Protein AF-A0A938J814-F1 (afdb_monomer_lite)

Foldseek 3Di:
DDAADPVVCVVCVVVQVVPDPDDDYQYHPPRVVVVVVVVVVVVVVLLVVQQVVLVVCVVVVHDQVVVLVDCCVDPNDDPNCVVPGRDDDD

Radius of gyration: 18.56 Å; chains: 1; bounding box: 39×22×46 Å

Secondary structure (DSSP, 8-state):
-B-S-HHHHHHHHHHHTTT-S---B-SSTTHHHHHHHHHHHHHHHHHHHHHHHHHHHHHTT--HHHHHHHHHHSTT--HHHHHS------

pLDDT: mean 95.16, std 5.91, range [56.59, 98.5]

Sequence (90 aa):
MVGGEAATLEAARPALDPFSGLAVHVGGPGMGQVVKLCTNLVSAAQMLATAEATVMAERAGVDLAQLHEVLTHATGDCVAVRTRPPAPDR

Structure (mmCIF, N/CA/C/O backbone):
data_AF-A0A938J814-F1
#
_entry.id   AF-A0A938J814-F1
#
loop_
_atom_site.group_PDB
_atom_site.id
_atom_site.type_symbol
_atom_site.label_atom_id
_atom_site.label_alt_id
_atom_site.label_comp_id
_atom_site.label_asym_id
_atom_site.label_entity_id
_atom_site.label_seq_id
_atom_site.pdbx_PDB_ins_code
_atom_site.Cartn_x
_atom_site.Cartn_y
_atom_site.Cartn_z
_atom_site.occupancy
_atom_site.B_iso_or_equiv
_atom_site.auth_seq_id
_atom_site.auth_comp_id
_atom_site.auth_asym_id
_atom_site.auth_atom_id
_atom_site.pdbx_PDB_model_num
ATOM 1 N N . MET A 1 1 ? 8.837 2.825 -10.334 1.00 95.62 1 MET A N 1
ATOM 2 C CA . MET A 1 1 ? 8.388 1.834 -11.343 1.00 95.62 1 MET A CA 1
ATOM 3 C C . MET A 1 1 ? 8.372 2.508 -12.703 1.00 95.62 1 MET A C 1
ATOM 5 O O . MET A 1 1 ? 7.779 3.573 -12.811 1.00 95.62 1 MET A O 1
ATOM 9 N N . VAL A 1 2 ? 9.058 1.952 -13.699 1.00 96.56 2 VAL A N 1
ATOM 10 C CA . VAL A 1 2 ? 9.228 2.569 -15.023 1.00 96.56 2 VAL A CA 1
ATOM 11 C C . VAL A 1 2 ? 8.978 1.523 -16.105 1.00 96.56 2 VAL A C 1
ATOM 13 O O . VAL A 1 2 ? 9.613 0.471 -16.097 1.00 96.56 2 VAL A O 1
ATOM 16 N N . GLY A 1 3 ? 8.035 1.800 -17.007 1.00 96.75 3 GLY A N 1
ATOM 17 C CA . GLY A 1 3 ? 7.796 0.994 -18.205 1.00 96.75 3 GLY A CA 1
ATOM 18 C C . GLY A 1 3 ? 8.331 1.712 -19.440 1.00 96.75 3 GLY A C 1
ATOM 19 O O . GLY A 1 3 ? 8.133 2.918 -19.569 1.00 96.75 3 GLY A O 1
ATOM 20 N N . GLY A 1 4 ? 8.999 0.986 -20.329 1.00 96.50 4 GLY A N 1
ATOM 21 C CA . GLY A 1 4 ? 9.659 1.525 -21.517 1.00 96.50 4 GLY A CA 1
ATOM 22 C C . GLY A 1 4 ? 10.881 0.696 -21.903 1.00 96.50 4 GLY A C 1
ATOM 23 O O . GLY A 1 4 ? 11.040 -0.436 -21.450 1.00 96.50 4 GLY A O 1
ATOM 24 N N . GLU A 1 5 ? 11.760 1.243 -22.731 1.00 97.62 5 GLU A N 1
ATOM 25 C CA . GLU A 1 5 ? 13.038 0.600 -23.040 1.00 97.62 5 GLU A CA 1
ATOM 26 C C . GLU A 1 5 ? 14.031 0.776 -21.885 1.00 97.62 5 GLU A C 1
ATOM 28 O O . GLU A 1 5 ? 14.121 1.847 -21.279 1.00 97.62 5 GLU A O 1
ATOM 33 N N . ALA A 1 6 ? 14.809 -0.267 -21.589 1.00 96.75 6 ALA A N 1
ATOM 34 C CA . ALA A 1 6 ? 15.795 -0.223 -20.509 1.00 96.75 6 ALA A CA 1
ATOM 35 C C . ALA A 1 6 ? 16.879 0.842 -20.759 1.00 96.75 6 ALA A C 1
ATOM 37 O O . ALA A 1 6 ? 17.244 1.576 -19.845 1.00 96.75 6 ALA A O 1
ATOM 38 N N . ALA A 1 7 ? 17.334 0.988 -22.009 1.00 97.38 7 ALA A N 1
ATOM 39 C CA . ALA A 1 7 ? 18.322 2.001 -22.381 1.00 97.38 7 ALA A CA 1
ATOM 40 C C . ALA A 1 7 ? 17.812 3.433 -22.136 1.00 97.38 7 ALA A C 1
ATOM 42 O O . ALA A 1 7 ? 18.567 4.287 -21.674 1.00 97.38 7 ALA A O 1
ATOM 43 N N . THR A 1 8 ? 16.523 3.692 -22.383 1.00 97.06 8 THR A N 1
ATOM 44 C CA . THR A 1 8 ? 15.904 4.992 -22.089 1.00 97.06 8 THR A CA 1
ATOM 45 C C . THR A 1 8 ? 15.858 5.271 -20.590 1.00 97.06 8 THR A C 1
ATOM 47 O O . THR A 1 8 ? 16.112 6.403 -20.185 1.00 97.06 8 THR A O 1
ATOM 50 N N . LEU A 1 9 ? 15.568 4.262 -19.758 1.00 96.50 9 LEU A N 1
ATOM 51 C CA . LEU A 1 9 ? 15.617 4.423 -18.302 1.00 96.50 9 LEU A CA 1
ATOM 52 C C . LEU A 1 9 ? 17.027 4.794 -17.834 1.00 96.50 9 LEU A C 1
ATOM 54 O O . LEU A 1 9 ? 17.169 5.742 -17.070 1.00 96.50 9 LEU A O 1
ATOM 58 N N . GLU A 1 10 ? 18.060 4.098 -18.308 1.00 97.06 10 GLU A N 1
ATOM 59 C CA . GLU A 1 10 ? 19.440 4.394 -17.904 1.00 97.06 10 GLU A CA 1
ATOM 60 C C . GLU A 1 10 ? 19.892 5.785 -18.36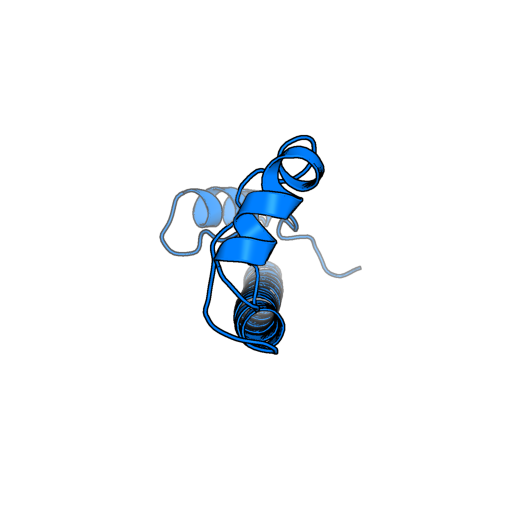2 1.00 97.06 10 GLU A C 1
ATOM 62 O O . GLU A 1 10 ? 20.520 6.513 -17.596 1.00 97.06 10 GLU A O 1
ATOM 67 N N . ALA A 1 11 ? 19.486 6.220 -19.557 1.00 97.88 11 ALA A N 1
ATOM 68 C CA . ALA A 1 11 ? 19.729 7.589 -20.011 1.00 97.88 11 ALA A CA 1
ATOM 69 C C . ALA A 1 11 ? 18.992 8.643 -19.158 1.00 97.88 11 ALA A C 1
ATOM 71 O O . ALA A 1 11 ? 19.512 9.735 -18.941 1.00 97.88 11 ALA A O 1
ATOM 72 N N . ALA A 1 12 ? 17.790 8.328 -18.662 1.00 96.56 12 ALA A N 1
ATOM 73 C CA . ALA A 1 12 ? 16.987 9.221 -17.825 1.00 96.56 12 ALA A CA 1
ATOM 74 C C . ALA A 1 12 ? 17.376 9.191 -16.336 1.00 96.56 12 ALA A C 1
ATOM 76 O O . ALA A 1 12 ? 16.992 10.088 -15.584 1.00 96.56 12 ALA A O 1
ATOM 77 N N . ARG A 1 13 ? 18.141 8.186 -15.898 1.00 95.88 13 ARG A N 1
ATOM 78 C CA . ARG A 1 13 ? 18.511 7.951 -14.497 1.00 95.88 13 ARG A CA 1
ATOM 79 C C . ARG A 1 13 ? 19.110 9.184 -13.795 1.00 95.88 13 ARG A C 1
ATOM 81 O O . ARG A 1 13 ? 18.609 9.508 -12.720 1.00 95.88 13 ARG A O 1
ATOM 88 N N . PRO A 1 14 ? 20.031 9.970 -14.398 1.00 96.44 14 PRO A N 1
ATOM 89 C CA . PRO A 1 14 ? 20.557 11.185 -13.764 1.00 96.44 14 PRO A CA 1
ATOM 90 C C . PRO A 1 14 ? 19.487 12.231 -13.422 1.00 96.44 14 PRO A C 1
ATOM 92 O O . PRO A 1 14 ? 19.651 12.996 -12.476 1.00 96.44 14 PRO A O 1
ATOM 95 N N . ALA A 1 15 ? 18.390 12.272 -14.182 1.00 96.75 15 ALA A N 1
ATOM 96 C CA . ALA A 1 15 ? 17.271 13.164 -13.906 1.00 96.75 15 ALA A CA 1
ATOM 97 C C . ALA A 1 15 ? 16.316 12.590 -12.850 1.00 96.75 15 ALA A C 1
ATOM 99 O O . ALA A 1 15 ? 15.704 13.366 -12.125 1.00 96.75 15 ALA A O 1
ATOM 100 N N . LEU A 1 16 ? 16.176 11.262 -12.758 1.00 95.38 16 LEU A N 1
ATOM 101 C CA . LEU A 1 16 ? 15.246 10.587 -11.84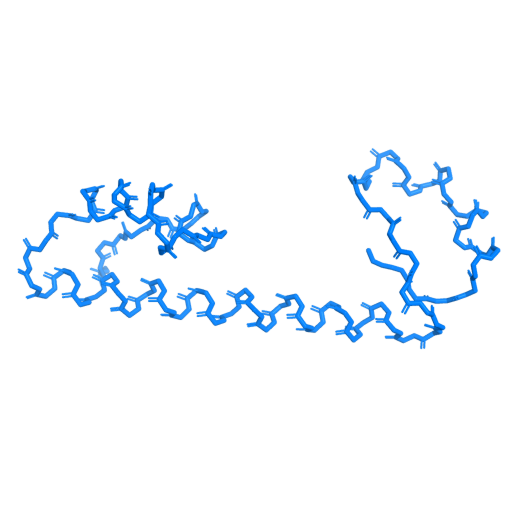3 1.00 95.38 16 LEU A CA 1
ATOM 102 C C . LEU A 1 16 ? 15.810 10.409 -10.426 1.00 95.38 16 LEU A C 1
ATOM 104 O O . LEU A 1 16 ? 15.066 10.513 -9.448 1.00 95.38 16 LEU A O 1
ATOM 108 N N . ASP A 1 17 ? 17.104 10.125 -10.299 1.00 95.44 17 ASP A N 1
ATOM 109 C CA . ASP A 1 17 ? 17.751 9.800 -9.022 1.00 95.44 17 ASP A CA 1
ATOM 110 C C . ASP A 1 17 ? 17.611 10.894 -7.937 1.00 95.44 17 ASP A C 1
ATOM 112 O O . ASP A 1 17 ? 17.394 10.535 -6.780 1.00 95.44 17 ASP A O 1
ATOM 116 N N . PRO A 1 18 ? 17.635 12.212 -8.239 1.00 97.38 18 PRO A N 1
ATOM 117 C CA . PRO A 1 18 ? 17.522 13.248 -7.207 1.00 97.38 18 PRO A CA 1
ATOM 118 C C . PRO A 1 18 ? 16.204 13.252 -6.421 1.00 97.38 18 PRO A C 1
ATOM 120 O O . PRO A 1 18 ? 16.159 13.783 -5.314 1.00 97.38 18 PRO A O 1
ATOM 123 N N . PHE A 1 19 ? 15.120 12.708 -6.985 1.00 96.19 19 PHE A N 1
ATOM 124 C CA . PHE A 1 19 ? 13.789 12.747 -6.366 1.00 96.19 19 PHE A CA 1
ATOM 125 C C . PHE A 1 19 ? 13.122 11.376 -6.228 1.00 96.19 19 PHE A C 1
ATOM 127 O O . PHE A 1 19 ? 12.048 11.273 -5.631 1.00 96.19 19 PHE A O 1
ATOM 134 N N . SER A 1 20 ? 13.715 10.316 -6.779 1.00 94.88 20 SER A N 1
ATOM 135 C CA . SER A 1 20 ? 13.168 8.966 -6.689 1.00 94.88 20 SER A CA 1
ATOM 136 C C . SER A 1 20 ? 13.981 8.113 -5.718 1.00 94.88 20 SER A C 1
ATOM 138 O O . SER A 1 20 ? 15.170 7.895 -5.896 1.00 94.88 20 SER A O 1
ATOM 140 N N . GLY A 1 21 ? 13.320 7.591 -4.680 1.00 93.81 21 GLY A N 1
ATOM 141 C CA . GLY A 1 21 ? 13.954 6.641 -3.757 1.00 93.81 21 GLY A CA 1
ATOM 142 C C . GLY A 1 21 ? 14.111 5.231 -4.343 1.00 93.81 21 GLY A C 1
ATOM 143 O O . GLY A 1 21 ? 14.905 4.441 -3.844 1.00 93.81 21 GLY A O 1
ATOM 144 N N . LEU A 1 22 ? 13.338 4.893 -5.386 1.00 94.12 22 LEU A N 1
ATOM 145 C CA . LEU A 1 22 ? 13.363 3.582 -6.038 1.00 94.12 22 LEU A CA 1
ATOM 146 C C . LEU A 1 22 ? 12.868 3.656 -7.495 1.00 94.12 22 LEU A C 1
ATOM 148 O O . LEU A 1 22 ? 11.678 3.867 -7.761 1.00 94.12 22 LEU A O 1
ATOM 152 N N . ALA A 1 23 ? 13.762 3.378 -8.444 1.00 94.50 23 ALA A N 1
ATOM 153 C CA . ALA A 1 23 ? 13.453 3.251 -9.868 1.00 94.50 23 ALA A CA 1
ATOM 154 C C . ALA A 1 23 ? 13.709 1.813 -10.359 1.00 94.50 23 ALA A C 1
ATOM 156 O O . ALA A 1 23 ? 14.849 1.393 -10.526 1.00 94.50 23 ALA A O 1
ATOM 157 N N . VAL A 1 24 ? 12.629 1.057 -10.593 1.00 95.44 24 VAL A N 1
ATOM 158 C CA . VAL A 1 24 ? 12.664 -0.327 -11.109 1.00 95.44 24 VAL A CA 1
ATOM 159 C C . VAL A 1 24 ? 12.077 -0.360 -12.517 1.00 95.44 24 VAL A C 1
ATOM 161 O O . VAL A 1 24 ? 10.956 0.128 -12.708 1.00 95.44 24 VAL A O 1
ATOM 164 N N . HIS A 1 25 ? 12.809 -0.938 -13.474 1.00 97.25 25 HIS A N 1
ATOM 165 C CA . HIS A 1 25 ? 12.309 -1.257 -14.816 1.00 97.25 25 HIS A CA 1
ATOM 166 C C . HIS A 1 25 ? 11.346 -2.442 -14.736 1.00 97.25 25 HIS A C 1
ATOM 168 O O . HIS A 1 25 ? 11.702 -3.493 -14.212 1.00 97.25 25 HIS A O 1
ATOM 174 N N . VAL A 1 26 ? 10.115 -2.264 -15.212 1.00 97.75 26 VAL A N 1
ATOM 175 C CA . VAL A 1 26 ? 9.040 -3.266 -15.070 1.00 97.75 26 VAL A CA 1
ATOM 176 C C . VAL A 1 26 ? 8.542 -3.802 -16.415 1.00 97.75 26 VAL A C 1
ATOM 178 O O . VAL A 1 26 ? 7.453 -4.364 -16.495 1.00 97.75 26 VAL A O 1
ATOM 181 N N . GLY A 1 27 ? 9.330 -3.628 -17.477 1.00 97.19 27 GLY A N 1
ATOM 182 C CA . GLY A 1 27 ? 9.007 -4.069 -18.834 1.00 97.19 27 GLY A CA 1
ATOM 183 C C . GLY A 1 27 ? 8.751 -2.912 -19.799 1.00 97.19 27 GLY A C 1
ATOM 184 O O . GLY A 1 27 ? 9.155 -1.778 -19.549 1.00 97.19 27 GLY A O 1
ATOM 185 N N . GLY A 1 28 ? 8.099 -3.218 -20.923 1.00 97.75 28 GLY A N 1
ATOM 186 C CA . GLY A 1 28 ? 7.884 -2.280 -22.028 1.00 97.75 28 GLY A CA 1
ATOM 187 C C . GLY A 1 28 ? 6.884 -1.145 -21.743 1.00 97.75 28 GLY A C 1
ATOM 188 O O . GLY A 1 28 ? 6.421 -0.968 -20.608 1.00 97.75 28 GLY A O 1
ATOM 189 N N . PRO A 1 29 ? 6.536 -0.354 -22.776 1.00 97.19 29 PRO A N 1
ATOM 190 C CA . PRO A 1 29 ? 5.559 0.727 -22.668 1.00 97.19 29 PRO A CA 1
ATOM 191 C C . PRO A 1 29 ? 4.245 0.271 -22.014 1.00 97.19 29 PRO A C 1
ATOM 193 O O . PRO A 1 29 ? 3.732 -0.805 -22.303 1.00 97.19 29 PRO A O 1
ATOM 196 N N . GLY A 1 30 ? 3.711 1.083 -21.098 1.00 96.81 30 GLY A N 1
ATOM 197 C CA . GLY A 1 30 ? 2.478 0.783 -20.358 1.00 96.81 30 GLY A CA 1
ATOM 198 C C . GLY A 1 30 ? 2.660 -0.071 -19.095 1.00 96.81 30 GLY A C 1
ATOM 199 O O . GLY A 1 30 ? 1.873 0.072 -18.160 1.00 96.81 30 GLY A O 1
ATOM 200 N N . MET A 1 31 ? 3.733 -0.862 -18.973 1.00 98.12 31 MET A N 1
ATOM 201 C CA . MET A 1 31 ? 3.930 -1.738 -17.803 1.00 98.12 31 MET A CA 1
ATOM 202 C C . MET A 1 31 ? 4.073 -0.970 -16.485 1.00 98.12 31 MET A C 1
ATOM 204 O O . MET A 1 31 ? 3.587 -1.414 -15.447 1.00 98.12 31 MET A O 1
ATOM 208 N N . GLY A 1 32 ? 4.663 0.229 -16.521 1.00 97.56 32 GLY A N 1
ATOM 209 C CA . GLY A 1 32 ? 4.720 1.114 -15.355 1.00 97.56 32 GLY A CA 1
ATOM 210 C C . GLY A 1 32 ? 3.332 1.509 -14.838 1.00 97.56 32 GLY A C 1
ATOM 211 O O . GLY A 1 32 ? 3.129 1.575 -13.628 1.00 97.56 32 GLY A O 1
ATOM 212 N N . GLN A 1 33 ? 2.365 1.707 -15.741 1.00 98.06 33 GLN A N 1
ATOM 213 C CA . GLN A 1 33 ? 0.984 2.029 -15.376 1.00 98.06 33 GLN A CA 1
ATOM 214 C C . GLN A 1 33 ? 0.274 0.818 -14.775 1.00 98.06 33 GLN A C 1
ATOM 216 O O . GLN A 1 33 ? -0.386 0.953 -13.751 1.00 98.06 33 GLN A O 1
ATOM 221 N N . VAL A 1 34 ? 0.470 -0.375 -15.345 1.00 98.31 34 VAL A N 1
ATOM 222 C CA . VAL A 1 34 ? -0.080 -1.622 -14.787 1.00 98.31 34 VAL A CA 1
ATOM 223 C C . VAL A 1 34 ? 0.412 -1.837 -13.355 1.00 98.31 34 VAL A C 1
ATOM 225 O O . VAL A 1 34 ? -0.396 -2.027 -12.450 1.00 98.31 34 VAL A O 1
ATOM 228 N N . VAL A 1 35 ? 1.721 -1.718 -13.112 1.00 98.12 35 VAL A N 1
ATOM 229 C CA . VAL A 1 35 ? 2.275 -1.848 -11.753 1.00 98.12 35 VAL A CA 1
ATOM 230 C C . VAL A 1 35 ? 1.730 -0.759 -10.826 1.00 98.12 35 VAL A C 1
ATOM 232 O O . VAL A 1 35 ? 1.411 -1.044 -9.671 1.00 98.12 35 VAL A O 1
ATOM 235 N N . LYS A 1 36 ? 1.535 0.469 -11.326 1.00 97.38 36 LYS A N 1
ATOM 236 C CA . LYS A 1 36 ? 0.936 1.551 -10.537 1.00 97.38 36 LYS A CA 1
ATOM 237 C C . LYS A 1 36 ? -0.511 1.250 -10.143 1.00 97.38 36 LYS A C 1
ATOM 239 O O . LYS A 1 36 ? -0.890 1.527 -9.004 1.00 97.38 36 LYS A O 1
ATOM 244 N N . LEU A 1 37 ? -1.297 0.654 -11.038 1.00 98.50 37 LEU A N 1
ATOM 245 C CA . LEU A 1 37 ? -2.652 0.195 -10.735 1.00 98.50 37 LEU A CA 1
ATOM 246 C C . LEU A 1 37 ? -2.638 -0.898 -9.661 1.00 98.50 37 LEU A C 1
ATOM 248 O O . LEU A 1 37 ? -3.398 -0.792 -8.703 1.00 98.50 37 LEU A O 1
ATOM 252 N N . CYS A 1 38 ? -1.730 -1.875 -9.748 1.00 98.31 38 CYS A N 1
ATOM 253 C CA . CYS A 1 38 ? -1.566 -2.897 -8.708 1.00 98.31 38 CYS A CA 1
ATOM 254 C C . CYS A 1 38 ? -1.245 -2.275 -7.339 1.00 98.31 38 CYS A C 1
ATOM 256 O O . CYS A 1 38 ? -1.883 -2.612 -6.343 1.00 98.31 38 CYS A O 1
ATOM 258 N N . THR A 1 39 ? -0.299 -1.329 -7.279 1.00 97.38 39 THR A N 1
ATOM 259 C CA . THR A 1 39 ? 0.034 -0.616 -6.033 1.00 97.38 39 THR A CA 1
ATOM 260 C C . THR A 1 39 ? -1.171 0.139 -5.472 1.00 97.38 39 THR A C 1
ATOM 262 O O . THR A 1 39 ? -1.442 0.064 -4.274 1.00 97.38 39 THR A O 1
ATOM 265 N N . ASN A 1 40 ? -1.908 0.858 -6.320 1.00 97.75 40 ASN A N 1
ATOM 266 C CA . ASN A 1 40 ? -3.077 1.614 -5.881 1.00 97.75 40 ASN A CA 1
ATOM 267 C C . ASN A 1 40 ? -4.214 0.695 -5.405 1.00 97.75 40 ASN A C 1
ATOM 269 O O . ASN A 1 40 ? -4.866 1.022 -4.418 1.00 97.75 40 ASN A O 1
ATOM 273 N N . LEU A 1 41 ? -4.425 -0.456 -6.052 1.00 98.50 41 LEU A N 1
ATOM 274 C CA . LEU A 1 41 ? -5.419 -1.449 -5.637 1.00 98.50 41 LEU A CA 1
ATOM 275 C C . LEU A 1 41 ? -5.121 -1.987 -4.232 1.00 98.50 41 LEU A C 1
ATOM 277 O O . LEU A 1 41 ? -6.004 -1.983 -3.377 1.00 98.50 41 LEU A O 1
ATOM 281 N N . VAL A 1 42 ? -3.874 -2.395 -3.972 1.00 98.31 42 VAL A N 1
ATOM 282 C CA . VAL A 1 42 ? -3.453 -2.866 -2.641 1.00 98.31 42 VAL A CA 1
ATOM 283 C C . VAL A 1 42 ? -3.644 -1.767 -1.595 1.00 98.31 42 VAL A C 1
ATOM 285 O O . VAL A 1 42 ? -4.206 -2.027 -0.534 1.00 98.31 42 VAL A O 1
ATOM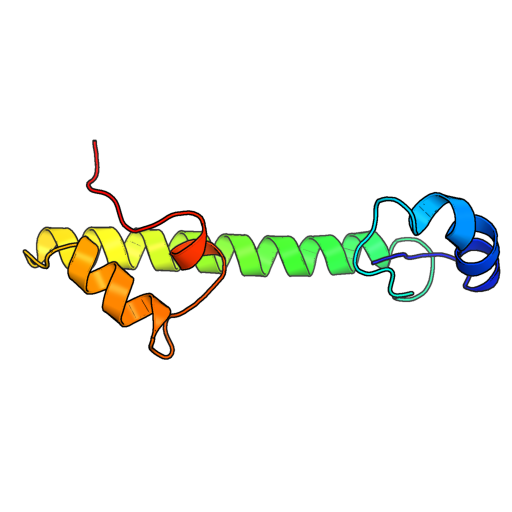 288 N N . SER A 1 43 ? -3.254 -0.528 -1.908 1.00 97.38 43 SER A N 1
ATOM 289 C CA . SER A 1 43 ? -3.457 0.610 -1.005 1.00 97.38 43 SER A CA 1
ATOM 290 C C . SER A 1 43 ? -4.937 0.858 -0.700 1.00 97.38 43 SER A C 1
ATOM 292 O O . SER A 1 43 ? -5.270 1.169 0.440 1.00 97.38 43 SER A O 1
ATOM 294 N N . ALA A 1 44 ? -5.824 0.735 -1.690 1.00 97.62 44 ALA A N 1
ATOM 295 C CA . ALA A 1 44 ? -7.259 0.919 -1.494 1.00 97.62 44 ALA A CA 1
ATOM 296 C C . ALA A 1 44 ? -7.849 -0.180 -0.597 1.00 97.62 44 ALA A C 1
ATOM 298 O O . ALA A 1 44 ? -8.601 0.128 0.325 1.00 97.62 44 ALA A O 1
ATOM 299 N N . ALA A 1 45 ? -7.455 -1.439 -0.812 1.00 98.00 45 ALA A N 1
ATOM 300 C CA . ALA A 1 45 ? -7.875 -2.560 0.027 1.00 98.00 45 ALA A CA 1
ATOM 301 C C . ALA A 1 45 ? -7.412 -2.394 1.484 1.00 98.00 45 ALA A C 1
ATOM 303 O O . ALA A 1 45 ? -8.194 -2.605 2.406 1.00 98.00 45 ALA A O 1
ATOM 304 N N . GLN A 1 46 ? -6.168 -1.950 1.694 1.00 97.25 46 GLN A N 1
ATOM 305 C CA . GLN A 1 46 ? -5.645 -1.637 3.027 1.00 97.25 46 GLN A CA 1
ATOM 306 C C . GLN A 1 46 ? -6.459 -0.532 3.708 1.00 97.25 46 GLN A C 1
ATOM 308 O O . GLN A 1 46 ? -6.854 -0.689 4.856 1.00 97.25 46 GLN A O 1
ATOM 313 N N . MET A 1 47 ? -6.750 0.565 2.999 1.00 96.19 47 MET A N 1
ATOM 314 C CA . MET A 1 47 ? -7.555 1.664 3.542 1.00 96.19 47 MET A CA 1
ATOM 315 C C . MET A 1 47 ? -8.962 1.213 3.937 1.00 96.19 47 MET A C 1
ATOM 317 O O . MET A 1 47 ? -9.428 1.581 5.013 1.00 96.19 47 MET A O 1
ATOM 321 N N . LEU A 1 48 ? -9.618 0.408 3.096 1.00 97.00 48 LEU A N 1
ATOM 322 C CA . LEU A 1 48 ? -10.947 -0.126 3.385 1.00 97.00 48 LEU A CA 1
ATOM 323 C C . LEU A 1 48 ? -10.926 -1.025 4.627 1.00 97.00 48 LEU A C 1
ATOM 325 O O . LEU A 1 48 ? -11.707 -0.808 5.548 1.00 97.00 48 LEU A O 1
ATOM 329 N N . ALA A 1 49 ? -9.985 -1.970 4.692 1.00 96.44 49 ALA A N 1
ATOM 330 C CA . ALA A 1 49 ? -9.848 -2.872 5.833 1.00 96.44 49 ALA A CA 1
ATOM 331 C C . ALA A 1 49 ? -9.554 -2.117 7.141 1.00 96.44 49 ALA A C 1
ATOM 333 O O . ALA A 1 49 ? -10.142 -2.423 8.176 1.00 96.44 49 ALA A O 1
ATOM 334 N N . THR A 1 50 ? -8.678 -1.105 7.106 1.00 95.50 50 THR A N 1
ATOM 335 C CA . THR A 1 50 ? -8.399 -0.251 8.271 1.00 95.50 50 THR A CA 1
ATOM 336 C C . THR A 1 50 ? -9.641 0.519 8.719 1.00 95.50 50 THR A C 1
ATOM 338 O O . THR A 1 50 ? -9.899 0.587 9.920 1.00 95.50 50 THR A O 1
ATOM 341 N N . ALA A 1 51 ? -10.429 1.066 7.78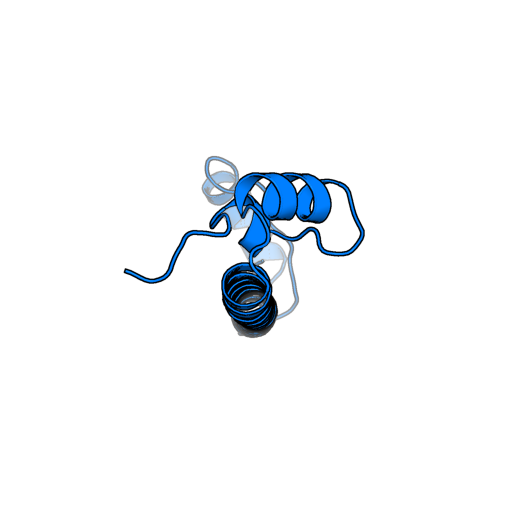8 1.00 95.06 51 ALA A N 1
ATOM 342 C CA . ALA A 1 51 ? -11.656 1.790 8.117 1.00 95.06 51 ALA A CA 1
ATOM 343 C C . ALA A 1 51 ? -12.707 0.871 8.763 1.00 95.06 51 ALA A C 1
ATOM 345 O O . ALA A 1 51 ? -13.227 1.189 9.831 1.00 95.06 51 ALA A O 1
ATOM 346 N N . GLU A 1 52 ? -12.966 -0.301 8.177 1.00 96.75 52 GLU A N 1
ATOM 347 C CA . GLU A 1 52 ? -13.921 -1.271 8.729 1.00 96.75 52 GLU A CA 1
ATOM 348 C C . GLU A 1 52 ? -13.491 -1.784 10.110 1.00 96.75 52 GLU A C 1
ATOM 350 O O . GLU A 1 52 ? -14.312 -1.854 11.026 1.00 96.75 52 GLU A O 1
ATOM 355 N N . ALA A 1 53 ? -12.200 -2.084 10.294 1.00 95.69 53 ALA A N 1
ATOM 356 C CA . ALA A 1 53 ? -11.658 -2.494 11.588 1.00 95.69 53 ALA A CA 1
ATOM 357 C C . ALA A 1 53 ? -11.768 -1.382 12.645 1.00 95.69 53 ALA A C 1
ATOM 359 O O . ALA A 1 53 ? -12.066 -1.670 13.803 1.00 95.69 53 ALA A O 1
ATOM 360 N N . THR A 1 54 ? -11.572 -0.121 12.249 1.00 95.38 54 THR A N 1
ATOM 361 C CA . THR A 1 54 ? -11.711 1.044 13.139 1.00 95.38 54 THR A CA 1
ATOM 362 C C . THR A 1 54 ? -13.147 1.180 13.636 1.00 95.38 54 THR A C 1
ATOM 364 O O . THR A 1 54 ? -13.369 1.210 14.844 1.00 95.38 54 THR A O 1
ATOM 367 N N . VAL A 1 55 ? -14.129 1.161 12.729 1.00 96.38 55 VAL A N 1
ATOM 368 C CA . VAL A 1 55 ? -15.555 1.242 13.089 1.00 96.38 55 VAL A CA 1
ATOM 369 C C . VAL A 1 55 ? -15.985 0.039 13.933 1.00 96.38 55 VAL A C 1
ATOM 371 O O . VAL A 1 55 ? -16.764 0.179 14.877 1.00 96.38 55 VAL A O 1
ATOM 374 N N . MET A 1 56 ? -15.479 -1.160 13.628 1.00 97.06 56 MET A N 1
ATOM 375 C CA . MET A 1 56 ? -15.739 -2.361 14.427 1.00 97.06 56 MET A CA 1
ATOM 376 C C . MET A 1 56 ? -15.222 -2.207 15.863 1.00 97.06 56 MET A C 1
ATOM 378 O O . MET A 1 56 ? -15.946 -2.516 16.808 1.00 97.06 56 MET A O 1
ATOM 382 N N . ALA A 1 57 ? -13.993 -1.718 16.026 1.00 96.50 57 ALA A N 1
ATOM 383 C CA . ALA A 1 57 ? -13.371 -1.495 17.324 1.00 96.50 57 ALA A CA 1
ATOM 384 C C . ALA A 1 57 ? -14.098 -0.409 18.131 1.00 96.50 57 ALA A C 1
ATOM 386 O O . ALA A 1 57 ? -14.410 -0.627 19.301 1.00 96.50 57 ALA A O 1
ATOM 387 N N . GLU A 1 58 ? -14.447 0.711 17.494 1.00 95.44 58 GLU A N 1
ATOM 388 C CA . GLU A 1 58 ? -15.211 1.798 18.111 1.00 95.44 58 GLU A CA 1
ATOM 389 C C . GLU A 1 58 ? -16.563 1.302 18.639 1.00 95.44 58 GLU A C 1
ATOM 391 O O . GLU A 1 58 ? -16.897 1.507 19.805 1.00 95.44 58 GLU A O 1
ATOM 396 N N . ARG A 1 59 ? -17.317 0.558 17.820 1.00 96.44 59 ARG A N 1
ATOM 397 C CA . ARG A 1 59 ? -18.609 -0.023 18.226 1.00 96.44 59 ARG A CA 1
ATOM 398 C C . ARG A 1 59 ? -18.486 -1.067 19.334 1.00 96.44 59 ARG A C 1
ATOM 400 O O . ARG A 1 59 ? -19.448 -1.280 20.068 1.00 96.44 59 ARG A O 1
ATOM 407 N N . ALA A 1 60 ? -17.333 -1.718 19.453 1.00 97.75 60 ALA A N 1
ATOM 408 C CA . ALA A 1 60 ? -17.025 -2.644 20.538 1.00 97.75 60 ALA A CA 1
ATOM 409 C C . ALA A 1 60 ? -16.511 -1.940 21.811 1.00 97.75 60 ALA A C 1
ATOM 411 O O . ALA A 1 60 ? -16.304 -2.606 22.824 1.00 97.75 60 ALA A O 1
ATOM 412 N N . GLY A 1 61 ? -16.311 -0.616 21.779 1.00 96.31 61 GLY A N 1
ATOM 413 C CA . GLY A 1 61 ? -15.788 0.166 22.902 1.00 96.31 61 GLY A CA 1
ATOM 414 C C . GLY A 1 61 ? -14.277 0.029 23.111 1.00 96.31 61 GLY A C 1
ATOM 415 O O . GLY A 1 61 ? -13.792 0.264 24.216 1.00 96.31 61 GLY A O 1
ATOM 416 N N . VAL A 1 62 ? -13.532 -0.379 22.081 1.00 97.38 62 VAL A N 1
ATOM 417 C CA . VAL A 1 62 ? -12.068 -0.478 22.126 1.00 97.38 62 VAL A CA 1
ATOM 418 C C . VAL A 1 62 ? -11.452 0.913 21.979 1.00 97.38 62 VAL A C 1
ATOM 420 O O . VAL A 1 62 ? -11.844 1.687 21.107 1.00 97.38 62 VAL A O 1
ATOM 423 N N . ASP A 1 63 ? -10.445 1.213 22.800 1.00 95.94 63 ASP A N 1
ATOM 424 C CA . ASP A 1 63 ? -9.634 2.420 22.650 1.00 95.94 63 ASP A CA 1
ATOM 425 C C . ASP A 1 63 ? -8.861 2.374 21.318 1.00 95.94 63 ASP A C 1
ATOM 427 O O . ASP A 1 63 ? -8.042 1.482 21.075 1.00 95.94 63 ASP A O 1
ATOM 431 N N . LEU A 1 64 ? -9.119 3.345 20.438 1.00 95.50 64 LEU A N 1
ATOM 432 C CA . LEU A 1 64 ? -8.517 3.396 19.105 1.00 95.50 64 LEU A CA 1
ATOM 433 C C . LEU A 1 64 ? -6.999 3.642 19.130 1.00 95.50 64 LEU A C 1
ATOM 435 O O . LEU A 1 64 ? -6.304 3.219 18.204 1.00 95.50 64 LEU A O 1
ATOM 439 N N . ALA A 1 65 ? -6.457 4.259 20.184 1.00 95.44 65 ALA A N 1
ATOM 440 C CA . ALA A 1 65 ? -5.015 4.391 20.366 1.00 95.44 65 ALA A CA 1
ATOM 441 C C . ALA A 1 65 ? -4.378 3.034 20.694 1.00 95.44 65 ALA A C 1
ATOM 443 O O . ALA A 1 65 ? -3.350 2.688 20.108 1.00 95.44 65 ALA A O 1
ATOM 444 N N . GLN A 1 66 ? -5.024 2.231 21.549 1.00 96.12 66 GLN A N 1
ATOM 445 C CA . GLN A 1 66 ? -4.590 0.857 21.829 1.00 96.12 66 GLN A CA 1
ATOM 446 C C . GLN A 1 66 ? -4.722 -0.034 20.590 1.00 96.12 66 GLN A C 1
ATOM 448 O O . GLN A 1 66 ? -3.818 -0.812 20.287 1.00 96.12 66 GLN A O 1
ATOM 453 N N . LEU A 1 67 ? -5.808 0.110 19.821 1.00 96.56 67 LEU A N 1
ATOM 454 C CA . LEU A 1 67 ? -5.964 -0.579 18.538 1.00 96.56 67 LEU A CA 1
ATOM 455 C C . LEU A 1 67 ? -4.808 -0.245 17.589 1.00 96.56 67 LEU A C 1
ATOM 457 O O . LEU A 1 67 ? -4.213 -1.148 17.006 1.00 96.56 67 LEU A O 1
ATOM 461 N N . HIS A 1 68 ? -4.484 1.039 17.429 1.00 96.56 68 HIS A N 1
ATOM 462 C CA . HIS A 1 68 ? -3.389 1.481 16.571 1.00 96.56 68 HIS A CA 1
ATOM 463 C C . HIS A 1 68 ? -2.033 0.918 17.026 1.00 96.56 68 HIS A C 1
ATOM 465 O O . HIS A 1 68 ? -1.254 0.441 16.196 1.00 96.56 68 HIS A O 1
ATOM 471 N N . GLU A 1 69 ? -1.757 0.919 18.332 1.00 96.50 69 GLU A N 1
ATOM 472 C CA . GLU A 1 69 ? -0.546 0.318 18.900 1.00 96.50 69 GLU A CA 1
ATOM 473 C C . GLU A 1 69 ? -0.447 -1.176 18.564 1.00 96.50 69 GLU A C 1
ATOM 475 O O . GLU A 1 69 ? 0.580 -1.622 18.051 1.00 96.50 69 GLU A O 1
ATOM 480 N N . VAL A 1 70 ? -1.528 -1.936 18.762 1.00 97.25 70 VAL A N 1
ATOM 481 C CA . VAL A 1 70 ? -1.571 -3.369 18.437 1.00 97.25 70 VAL A CA 1
ATOM 482 C C . VAL A 1 70 ? -1.395 -3.601 16.938 1.00 97.25 70 VAL A C 1
ATOM 484 O O . VAL A 1 70 ? -0.562 -4.414 16.542 1.00 97.25 70 VAL A O 1
ATOM 487 N N . LEU A 1 71 ? -2.138 -2.885 16.088 1.00 96.75 71 LEU A N 1
ATOM 488 C CA . LEU A 1 71 ? -2.068 -3.066 14.636 1.00 96.75 71 LEU A CA 1
ATOM 489 C C . LEU A 1 71 ? -0.662 -2.793 14.096 1.00 96.75 71 LEU A C 1
ATOM 491 O O . LEU A 1 71 ? -0.202 -3.543 13.246 1.00 96.75 71 LEU A O 1
ATOM 495 N N . THR A 1 72 ? 0.044 -1.784 14.612 1.00 96.75 72 THR A N 1
ATOM 496 C CA . THR A 1 72 ? 1.400 -1.420 14.152 1.00 96.75 72 THR A CA 1
ATOM 497 C C . THR A 1 72 ? 2.520 -2.349 14.639 1.00 96.75 72 THR A C 1
ATOM 499 O O . THR A 1 72 ? 3.644 -2.246 14.137 1.00 96.75 72 THR A O 1
ATOM 502 N N . HIS A 1 73 ? 2.222 -3.274 15.561 1.00 97.25 73 HIS A N 1
ATOM 503 C CA . HIS A 1 73 ? 3.155 -4.281 16.091 1.00 97.25 73 HIS A CA 1
ATOM 504 C C . HIS A 1 73 ? 2.721 -5.731 15.811 1.00 97.25 73 HIS A C 1
ATOM 506 O O . HIS A 1 73 ? 3.383 -6.671 16.251 1.00 97.25 73 HIS A O 1
ATOM 512 N N . ALA A 1 74 ? 1.627 -5.929 15.075 1.00 95.25 74 ALA A N 1
ATOM 513 C CA . ALA A 1 74 ? 1.072 -7.239 14.754 1.00 95.25 74 ALA A CA 1
ATOM 514 C C . ALA A 1 74 ? 0.927 -7.437 13.238 1.00 95.25 74 ALA A C 1
ATOM 516 O O . ALA A 1 74 ? 1.272 -6.585 12.424 1.00 95.25 74 ALA A O 1
ATOM 517 N N . THR A 1 75 ? 0.367 -8.578 12.834 1.00 96.06 75 THR A N 1
ATOM 518 C CA . THR A 1 75 ? 0.160 -8.932 11.419 1.00 96.06 75 THR A CA 1
ATOM 519 C C . THR A 1 75 ? -0.870 -8.056 10.697 1.00 96.06 75 THR A C 1
ATOM 521 O O . THR A 1 75 ? -1.053 -8.215 9.494 1.00 96.06 75 THR A O 1
ATOM 524 N N . GLY A 1 76 ? -1.562 -7.164 11.413 1.00 94.25 76 GLY A N 1
ATOM 525 C CA . GLY A 1 76 ? -2.469 -6.165 10.839 1.00 94.25 76 GLY A CA 1
ATOM 526 C C . GLY A 1 76 ? -1.765 -4.902 10.331 1.00 94.25 76 GLY A C 1
ATOM 527 O O . GLY A 1 76 ? -2.430 -4.014 9.795 1.00 94.25 76 GLY A O 1
ATOM 528 N N . ASP A 1 77 ? -0.445 -4.803 10.50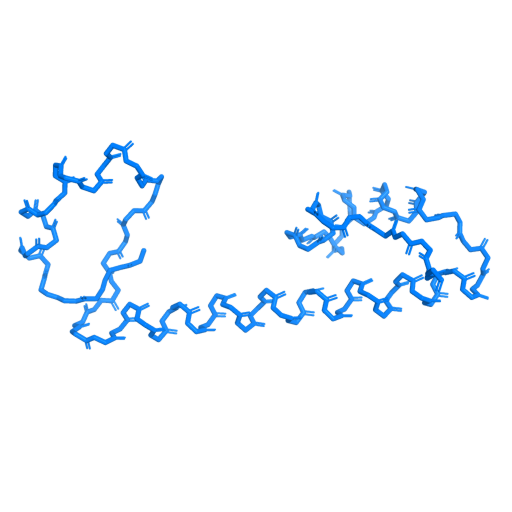0 1.00 97.19 77 ASP A N 1
ATOM 529 C CA . ASP A 1 77 ? 0.313 -3.622 10.112 1.00 97.19 77 ASP A CA 1
ATOM 530 C C . ASP A 1 77 ? 0.316 -3.403 8.593 1.00 97.19 77 ASP A C 1
ATOM 532 O O . ASP A 1 77 ? 0.502 -4.323 7.793 1.00 97.19 77 ASP A O 1
ATOM 536 N N . CYS A 1 78 ? 0.142 -2.148 8.185 1.00 96.56 78 CYS A N 1
ATOM 537 C CA . CYS A 1 78 ? 0.265 -1.732 6.798 1.00 96.56 78 CYS A CA 1
ATOM 538 C C . CYS A 1 78 ? 0.431 -0.213 6.673 1.00 96.56 78 CYS A C 1
ATOM 540 O O . CYS A 1 78 ? 0.270 0.552 7.626 1.00 96.56 78 CYS A O 1
ATOM 542 N N . VAL A 1 79 ? 0.704 0.251 5.449 1.00 95.56 79 VAL A N 1
ATOM 543 C CA . VAL A 1 79 ? 0.859 1.684 5.153 1.00 95.56 79 VAL A CA 1
ATOM 544 C C . VAL A 1 79 ? -0.393 2.477 5.533 1.00 95.56 79 VAL A C 1
ATOM 546 O O . VAL A 1 79 ? -0.266 3.598 6.026 1.00 95.56 79 VAL A O 1
ATOM 549 N N . ALA A 1 80 ? -1.593 1.919 5.334 1.00 96.00 80 ALA A N 1
ATOM 550 C CA . ALA A 1 80 ? -2.836 2.596 5.694 1.00 96.00 80 ALA A CA 1
ATOM 551 C C . ALA A 1 80 ? -2.913 2.857 7.204 1.00 96.00 80 ALA A C 1
ATOM 553 O O . ALA A 1 80 ? -3.041 4.015 7.579 1.00 96.00 80 ALA A O 1
ATOM 554 N N . VAL A 1 81 ? -2.707 1.836 8.045 1.00 95.50 81 VAL A N 1
ATOM 555 C CA . VAL A 1 81 ? -2.683 1.980 9.515 1.00 95.50 81 VAL A CA 1
ATOM 556 C C . VAL A 1 81 ? -1.652 3.025 9.954 1.00 95.50 81 VAL A C 1
ATOM 558 O O . VAL A 1 81 ? -1.983 3.924 10.719 1.00 95.50 81 VAL A O 1
ATOM 561 N N . ARG A 1 82 ? -0.422 2.961 9.425 1.00 95.31 82 ARG A N 1
ATOM 562 C CA . ARG A 1 82 ? 0.678 3.857 9.832 1.00 95.31 82 ARG A CA 1
ATOM 563 C C . ARG A 1 82 ? 0.491 5.316 9.415 1.00 95.31 82 ARG A C 1
ATOM 565 O O . ARG A 1 82 ? 0.992 6.211 10.084 1.00 95.31 82 ARG A O 1
ATOM 572 N N . THR A 1 83 ? -0.154 5.566 8.275 1.00 94.19 83 THR A N 1
ATOM 573 C CA . THR A 1 83 ? -0.311 6.927 7.716 1.00 94.19 83 THR A CA 1
ATOM 574 C C . THR A 1 83 ? -1.681 7.537 7.988 1.00 94.19 83 THR A C 1
ATOM 576 O O . THR A 1 83 ? -1.847 8.74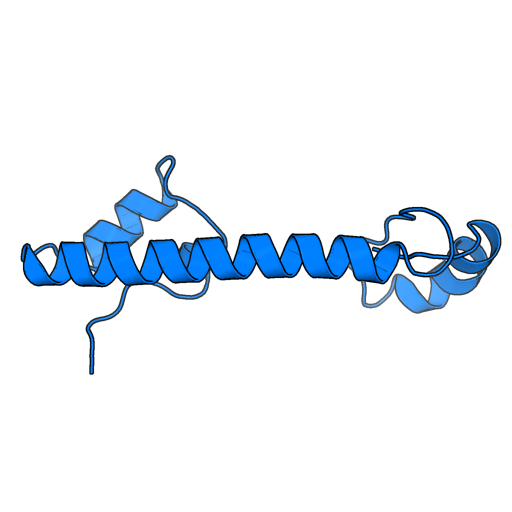9 7.862 1.00 94.19 83 THR A O 1
ATOM 579 N N . ARG A 1 84 ? -2.668 6.705 8.323 1.00 90.75 84 ARG A N 1
ATOM 580 C CA . ARG A 1 84 ? -4.057 7.070 8.604 1.00 90.75 84 ARG A CA 1
ATOM 581 C C . ARG A 1 84 ? -4.502 6.291 9.845 1.00 90.75 84 ARG A C 1
ATOM 583 O O . ARG A 1 84 ? -5.207 5.291 9.705 1.00 90.75 84 ARG A O 1
ATOM 590 N N . PRO A 1 85 ? -4.039 6.701 11.037 1.00 86.25 85 PRO A N 1
ATOM 591 C CA . PRO A 1 85 ? -4.353 5.986 12.264 1.00 86.25 85 PRO A CA 1
ATOM 592 C C . PRO A 1 85 ? -5.874 5.929 12.489 1.00 86.25 85 PRO A C 1
ATOM 594 O O . PRO A 1 85 ? -6.566 6.887 12.123 1.00 86.25 85 PRO A O 1
ATOM 597 N N . PRO A 1 86 ? -6.388 4.837 13.091 1.00 86.62 86 PRO A N 1
ATOM 598 C CA . PRO A 1 86 ? -7.770 4.735 13.547 1.00 86.62 86 PRO A CA 1
ATOM 599 C C . PRO A 1 86 ? -8.199 5.995 14.304 1.00 86.62 86 PRO A C 1
ATOM 601 O O . PRO A 1 86 ? -7.564 6.395 15.280 1.00 86.62 86 PRO A O 1
ATOM 604 N N . ALA A 1 87 ? -9.266 6.629 13.834 1.00 83.88 87 ALA A N 1
ATOM 605 C CA . ALA A 1 87 ? -9.846 7.828 14.421 1.00 83.88 87 ALA A CA 1
ATOM 606 C C . ALA A 1 87 ? -11.370 7.654 14.481 1.00 83.88 87 ALA A C 1
ATOM 608 O O . ALA A 1 87 ? -11.911 6.963 13.616 1.00 83.88 87 ALA A O 1
ATOM 609 N N . PRO A 1 88 ? -12.047 8.247 15.479 1.00 73.69 88 PRO A N 1
ATOM 610 C CA . PRO A 1 88 ? -13.493 8.119 15.613 1.00 73.69 88 PRO A CA 1
ATOM 611 C C . PRO A 1 88 ? -14.215 8.737 14.413 1.00 73.69 88 PRO A C 1
ATOM 613 O O . PRO A 1 88 ? -13.741 9.733 13.846 1.00 73.69 88 PRO A O 1
ATOM 616 N N . ASP A 1 89 ? -15.359 8.158 14.044 1.00 70.00 89 ASP A N 1
ATOM 617 C CA . ASP A 1 89 ? -16.242 8.758 13.044 1.00 70.00 89 ASP A CA 1
ATOM 618 C C . ASP A 1 89 ? -16.736 10.123 13.565 1.00 70.00 89 ASP A C 1
ATOM 620 O O . ASP A 1 89 ? -17.148 10.263 14.719 1.00 70.00 89 ASP A O 1
ATOM 624 N N . ARG A 1 90 ? -16.618 11.161 12.727 1.00 56.59 90 ARG A N 1
ATOM 625 C CA . ARG A 1 90 ? -17.052 12.530 13.056 1.00 56.59 90 ARG A CA 1
ATOM 626 C C . ARG A 1 90 ? -18.563 12.693 13.017 1.00 56.59 90 ARG A C 1
ATOM 628 O O . ARG A 1 90 ? -19.180 12.143 12.080 1.00 56.59 90 ARG A O 1
#